Protein AF-A0A0M8RIK9-F1 (afdb_monomer)

Foldseek 3Di:
DDPPDDDDDDDDDVVVDDPVRVVVVVVVVVQQVVQVVVVHGRDDDDDPDDVVNVVVCCVPPVPPDCPVVCCVVCVPDDPDDPDPDPDDDDPDDPPDDDDDDDDDDPVD

Mean predicted aligned error: 6.51 Å

Structure (mmCIF, N/CA/C/O backbone):
data_AF-A0A0M8RIK9-F1
#
_entry.id   AF-A0A0M8RIK9-F1
#
loop_
_atom_site.group_PDB
_atom_site.id
_atom_site.type_symbol
_atom_site.label_atom_id
_atom_site.label_alt_id
_atom_site.label_comp_id
_atom_site.label_asym_id
_atom_site.label_entity_id
_atom_site.label_seq_id
_atom_site.pdbx_PDB_ins_code
_atom_site.Cartn_x
_atom_site.Cartn_y
_atom_site.Cartn_z
_atom_site.occupancy
_atom_site.B_iso_or_equiv
_atom_site.auth_seq_id
_atom_site.auth_comp_id
_atom_site.auth_asym_id
_atom_site.auth_atom_id
_atom_site.pdbx_PDB_model_num
ATOM 1 N N . CYS A 1 1 ? -36.927 -0.934 7.354 1.00 49.50 1 CYS A N 1
ATOM 2 C CA . CYS A 1 1 ? -35.835 -0.301 8.118 1.00 49.50 1 CYS A CA 1
ATOM 3 C C . CYS A 1 1 ? -35.248 -1.353 9.050 1.00 49.50 1 CYS A C 1
ATOM 5 O O . CYS A 1 1 ? -35.894 -1.667 10.039 1.00 49.50 1 CYS A O 1
ATOM 7 N N . GLY A 1 2 ? -34.122 -1.973 8.690 1.00 54.56 2 GLY A N 1
ATOM 8 C CA . GLY A 1 2 ? -33.374 -2.855 9.594 1.00 54.56 2 GLY A CA 1
ATOM 9 C C . GLY A 1 2 ? -32.336 -2.008 10.320 1.00 54.56 2 GLY A C 1
ATOM 10 O O . GLY A 1 2 ? -31.520 -1.380 9.657 1.00 54.56 2 GLY A O 1
ATOM 11 N N . GLY A 1 3 ? -32.442 -1.889 11.642 1.00 67.56 3 GLY A N 1
ATOM 12 C CA . GLY A 1 3 ? -31.655 -0.939 12.442 1.00 67.56 3 GLY A CA 1
ATOM 13 C C . GLY A 1 3 ? -30.253 -1.410 12.836 1.00 67.56 3 GLY A C 1
ATOM 14 O O . GLY A 1 3 ? -29.521 -0.620 13.421 1.00 67.56 3 GLY A O 1
ATOM 15 N N . ASP A 1 4 ? -29.880 -2.650 12.507 1.00 82.06 4 ASP A N 1
ATOM 16 C CA . ASP A 1 4 ? -28.688 -3.309 13.065 1.00 82.06 4 ASP A CA 1
ATOM 17 C C . ASP A 1 4 ? -27.593 -3.626 12.032 1.00 82.06 4 ASP A C 1
ATOM 19 O O . ASP A 1 4 ? -26.536 -4.142 12.390 1.00 82.06 4 ASP A O 1
ATOM 23 N N . GLU A 1 5 ? -27.804 -3.308 10.751 1.00 90.00 5 GLU A N 1
ATOM 24 C CA . GLU A 1 5 ? -26.805 -3.538 9.703 1.00 90.00 5 GLU A CA 1
ATOM 25 C C . GLU A 1 5 ? -26.149 -2.226 9.275 1.00 90.00 5 GLU A C 1
ATOM 27 O O . GLU A 1 5 ? -26.802 -1.209 9.038 1.00 90.00 5 GLU A O 1
ATOM 32 N N . SER A 1 6 ? -24.822 -2.233 9.186 1.00 90.25 6 SER A N 1
ATOM 33 C CA . SER A 1 6 ? -24.031 -1.090 8.736 1.00 90.25 6 SER A CA 1
ATOM 34 C C . SER A 1 6 ? -22.819 -1.572 7.954 1.00 90.25 6 SER A C 1
ATOM 36 O O . SER A 1 6 ? -22.181 -2.555 8.324 1.00 90.25 6 SER A O 1
ATOM 38 N N . VAL A 1 7 ? -22.486 -0.853 6.882 1.00 94.06 7 VAL A N 1
ATOM 39 C CA . VAL A 1 7 ? -21.296 -1.104 6.063 1.00 94.06 7 VAL A CA 1
ATOM 40 C C . VAL A 1 7 ? -20.346 0.075 6.218 1.00 94.06 7 VAL A C 1
ATOM 42 O O . VAL A 1 7 ? -20.709 1.212 5.923 1.00 94.06 7 VAL A O 1
ATOM 45 N N . LEU A 1 8 ? -19.121 -0.200 6.667 1.00 92.56 8 LEU A N 1
ATOM 46 C CA . LEU A 1 8 ? -18.039 0.778 6.698 1.00 92.56 8 LEU A CA 1
ATOM 47 C C . LEU A 1 8 ? -17.133 0.566 5.485 1.00 92.56 8 LEU A C 1
ATOM 49 O O . LEU A 1 8 ? -16.550 -0.503 5.323 1.00 92.56 8 LEU A O 1
ATOM 53 N N . VAL A 1 9 ? -16.983 1.607 4.667 1.00 95.06 9 VAL A N 1
ATOM 54 C CA . VAL A 1 9 ? -16.016 1.639 3.565 1.00 95.06 9 VAL A CA 1
ATOM 55 C C . VAL A 1 9 ? -14.918 2.633 3.912 1.00 95.06 9 VAL A C 1
ATOM 57 O O . VAL A 1 9 ? -15.187 3.814 4.121 1.00 95.06 9 VAL A O 1
ATOM 60 N N . VAL A 1 10 ? -13.676 2.152 3.955 1.00 93.31 10 VAL A N 1
ATOM 61 C CA . VAL A 1 10 ? -12.483 2.983 4.143 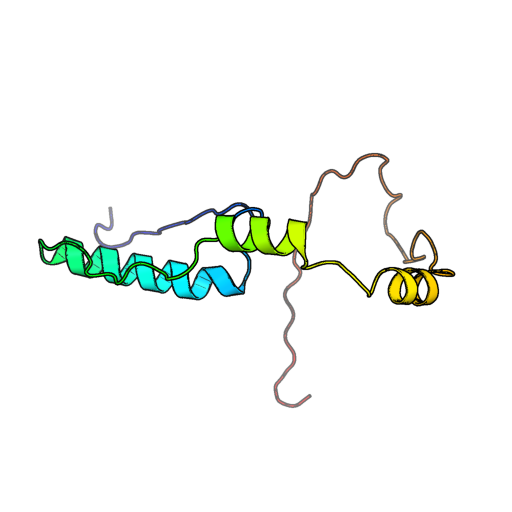1.00 93.31 10 VAL A CA 1
ATOM 62 C C . VAL A 1 10 ? -11.721 3.005 2.826 1.00 93.31 10 VAL A C 1
ATOM 64 O O . VAL A 1 10 ? -11.195 1.984 2.391 1.00 93.31 10 VAL A O 1
ATOM 67 N N . LEU A 1 11 ? -11.690 4.170 2.179 1.00 95.38 11 LEU A N 1
ATOM 68 C CA . LEU A 1 11 ? -10.958 4.383 0.935 1.00 95.38 11 LEU A CA 1
ATOM 69 C C . LEU A 1 11 ? -9.639 5.084 1.245 1.00 95.38 11 LEU A C 1
ATOM 71 O O . LEU A 1 11 ? -9.628 6.181 1.802 1.00 95.38 11 LEU A O 1
ATOM 75 N N . VAL A 1 12 ? -8.534 4.453 0.860 1.00 95.75 12 VAL A N 1
ATOM 76 C CA . VAL A 1 12 ? -7.186 4.995 1.032 1.00 95.75 12 VAL A CA 1
ATOM 77 C C . VAL A 1 12 ? -6.504 5.042 -0.325 1.00 95.75 12 VAL A C 1
ATOM 79 O O . VAL A 1 12 ? -6.526 4.069 -1.075 1.00 95.75 12 VAL A O 1
ATOM 82 N N . HIS A 1 13 ? -5.904 6.184 -0.652 1.00 97.25 13 HIS A N 1
ATOM 83 C CA . HIS A 1 13 ? -5.088 6.307 -1.853 1.00 97.25 13 HIS A CA 1
ATOM 84 C C . HIS A 1 13 ? -3.759 5.563 -1.656 1.00 97.25 13 HIS A C 1
ATOM 86 O O . HIS A 1 13 ? -3.118 5.730 -0.618 1.00 97.25 13 HIS A O 1
ATOM 92 N N . HIS A 1 14 ? -3.296 4.813 -2.663 1.00 96.44 14 HIS A N 1
ATOM 93 C CA . HIS A 1 14 ? -2.068 4.001 -2.577 1.00 96.44 14 HIS A CA 1
ATOM 94 C C . HIS A 1 14 ? -0.791 4.784 -2.230 1.00 96.44 14 HIS A C 1
ATOM 96 O O . HIS A 1 14 ? 0.182 4.203 -1.771 1.00 96.44 14 HIS A O 1
ATOM 102 N N . ILE A 1 15 ? -0.802 6.111 -2.386 1.00 97.38 15 ILE A N 1
ATOM 103 C CA . ILE A 1 15 ? 0.301 6.984 -1.944 1.00 97.38 15 ILE A CA 1
ATOM 104 C C . ILE A 1 15 ? 0.517 6.952 -0.421 1.00 97.38 15 ILE A C 1
ATOM 106 O O . ILE A 1 15 ? 1.603 7.271 0.048 1.00 97.38 15 ILE A O 1
ATOM 110 N N . ALA A 1 16 ? -0.520 6.606 0.345 1.00 96.50 16 ALA A N 1
ATOM 111 C CA . ALA A 1 16 ? -0.510 6.626 1.804 1.00 96.50 16 ALA A CA 1
ATOM 112 C C . ALA A 1 16 ? -0.517 5.223 2.432 1.00 96.50 16 ALA A C 1
ATOM 114 O O . ALA A 1 16 ? -0.320 5.112 3.640 1.00 96.50 16 ALA A O 1
ATOM 115 N N . ALA A 1 17 ? -0.779 4.168 1.650 1.00 96.00 17 ALA A N 1
ATOM 116 C CA . ALA A 1 17 ? -0.834 2.800 2.154 1.00 96.00 17 ALA A CA 1
ATOM 117 C C . ALA A 1 17 ? -0.561 1.754 1.064 1.00 96.00 17 ALA A C 1
ATOM 119 O O . ALA A 1 17 ? -1.038 1.848 -0.071 1.00 96.00 17 ALA A O 1
ATOM 120 N N . ASP A 1 18 ? 0.137 0.699 1.465 1.00 96.12 18 ASP A N 1
ATOM 121 C CA . ASP A 1 18 ? 0.314 -0.534 0.704 1.00 96.12 18 ASP A CA 1
ATOM 122 C C . ASP A 1 18 ? -0.522 -1.682 1.303 1.00 96.12 18 ASP A C 1
ATOM 124 O O . ASP A 1 18 ? -1.261 -1.511 2.277 1.00 96.12 18 ASP A O 1
ATOM 128 N N . GLY A 1 19 ? -0.409 -2.878 0.718 1.00 92.25 19 GLY A N 1
ATOM 129 C CA . GLY A 1 19 ? -1.123 -4.061 1.206 1.00 92.25 19 GLY A CA 1
ATOM 130 C C . GLY A 1 19 ? -0.740 -4.467 2.635 1.00 92.25 19 GLY A C 1
ATOM 131 O O . GLY A 1 19 ? -1.574 -5.014 3.354 1.00 92.25 19 GLY A O 1
ATOM 132 N N . TRP A 1 20 ? 0.484 -4.160 3.079 1.00 95.81 20 TRP A N 1
ATOM 133 C CA . TRP A 1 20 ? 0.934 -4.448 4.442 1.00 95.81 20 TRP A CA 1
ATOM 134 C C . TRP A 1 20 ? 0.297 -3.497 5.457 1.00 95.81 20 TRP A C 1
ATOM 136 O O . TRP A 1 20 ? -0.100 -3.911 6.546 1.00 95.81 20 TRP A O 1
ATOM 146 N N . SER A 1 21 ? 0.148 -2.229 5.080 1.00 95.50 21 SER A N 1
ATOM 147 C CA . SER A 1 21 ? -0.381 -1.147 5.911 1.00 95.50 21 SER A CA 1
ATOM 148 C C . SER A 1 21 ? -1.842 -1.364 6.323 1.00 95.50 21 SER A C 1
ATOM 150 O O . SER A 1 21 ? -2.258 -0.901 7.387 1.00 95.50 21 SER A O 1
ATOM 152 N N . LEU A 1 22 ? -2.624 -2.105 5.529 1.00 94.50 22 LEU A N 1
ATOM 153 C CA . LEU A 1 22 ? -4.048 -2.336 5.800 1.00 94.50 22 LEU A CA 1
ATOM 154 C C . LEU A 1 22 ? -4.299 -3.164 7.069 1.00 94.50 22 LEU A C 1
ATOM 156 O O . LEU A 1 22 ? -5.268 -2.907 7.782 1.00 94.50 22 LEU A O 1
ATOM 160 N N . GLY A 1 23 ? -3.427 -4.126 7.384 1.00 94.62 23 GLY A N 1
ATOM 161 C CA . GLY A 1 23 ? -3.563 -4.959 8.584 1.00 94.62 23 GLY A CA 1
ATOM 162 C C . GLY A 1 23 ? -3.455 -4.149 9.887 1.00 94.62 23 GLY A C 1
ATOM 163 O O . GLY A 1 23 ? -4.386 -4.176 10.697 1.00 94.62 23 GLY A O 1
ATOM 164 N N . PRO A 1 24 ? -2.350 -3.408 10.106 1.00 95.19 24 PRO A N 1
ATOM 165 C CA . PRO A 1 24 ? -2.209 -2.482 11.227 1.00 95.19 24 PRO A CA 1
ATOM 166 C C . PRO A 1 24 ? -3.296 -1.405 11.262 1.00 95.19 24 PRO A C 1
ATOM 168 O O . PRO A 1 24 ? -3.865 -1.180 12.325 1.00 95.19 24 PRO A O 1
ATOM 171 N N . LEU A 1 25 ? -3.652 -0.811 10.115 1.00 94.94 25 LEU A N 1
ATOM 172 C CA . LEU A 1 25 ? -4.732 0.177 10.038 1.00 94.94 25 LEU A CA 1
ATOM 173 C C . LEU A 1 25 ? -6.050 -0.389 10.583 1.00 94.94 25 LEU A C 1
ATOM 175 O O . LEU A 1 25 ? -6.696 0.241 11.419 1.00 94.94 25 LEU A O 1
ATOM 179 N N . TRP A 1 26 ? -6.441 -1.590 10.145 1.00 95.38 26 TRP A N 1
ATOM 180 C CA . TRP A 1 26 ? -7.675 -2.217 10.612 1.00 95.38 26 TRP A CA 1
ATOM 181 C C . TRP A 1 26 ? -7.633 -2.536 12.108 1.00 95.38 26 TRP A C 1
ATOM 183 O O . TRP A 1 26 ? -8.594 -2.257 12.827 1.00 95.38 26 TRP A O 1
ATOM 193 N N . ARG A 1 27 ? -6.501 -3.055 12.602 1.00 95.06 27 ARG A N 1
ATOM 194 C CA . ARG A 1 27 ? -6.293 -3.282 14.039 1.00 95.06 27 ARG A CA 1
ATOM 195 C C . ARG A 1 27 ? -6.502 -1.994 14.836 1.00 95.06 27 ARG A C 1
ATOM 197 O O . ARG A 1 27 ? -7.241 -2.007 15.818 1.00 95.06 27 ARG A O 1
ATOM 204 N N . ASP A 1 28 ? -5.874 -0.900 14.420 1.00 95.75 28 ASP A N 1
ATOM 205 C CA . ASP A 1 28 ? -5.910 0.364 15.156 1.00 95.75 28 ASP A CA 1
ATOM 206 C C . ASP A 1 28 ? -7.310 0.994 15.136 1.00 95.75 28 ASP A C 1
ATOM 208 O O . ASP A 1 28 ? -7.744 1.549 16.149 1.00 95.75 28 ASP A O 1
ATOM 212 N N . VAL A 1 29 ? -8.061 0.831 14.038 1.00 95.88 29 VAL A N 1
ATOM 213 C CA . VAL A 1 29 ? -9.481 1.217 13.955 1.00 95.88 29 VAL A CA 1
ATOM 214 C C . VAL A 1 29 ? -10.325 0.443 14.968 1.00 95.88 29 VAL A C 1
ATOM 216 O O . VAL A 1 29 ? -11.091 1.062 15.709 1.00 95.88 29 VAL A O 1
ATOM 219 N N . VAL A 1 30 ? -10.172 -0.884 15.053 1.00 95.69 30 VAL A N 1
ATOM 220 C CA . VAL A 1 30 ? -10.917 -1.712 16.020 1.00 95.69 30 VAL A CA 1
ATOM 221 C C . VAL A 1 30 ? -10.556 -1.332 17.459 1.00 95.69 30 VAL A C 1
ATOM 223 O O . VAL A 1 30 ? -11.449 -1.097 18.271 1.00 95.69 30 VAL A O 1
ATOM 226 N N . VAL A 1 31 ? -9.264 -1.171 17.768 1.00 96.75 31 VAL A N 1
ATOM 227 C CA . VAL A 1 31 ? -8.796 -0.757 19.105 1.00 96.75 31 VAL A CA 1
ATOM 228 C C . VAL A 1 31 ? -9.355 0.613 19.492 1.00 96.75 31 VAL A C 1
ATOM 230 O O . VAL A 1 31 ? -9.829 0.806 20.616 1.00 96.75 31 VAL A O 1
ATOM 233 N N . ALA A 1 32 ? -9.321 1.580 18.571 1.00 97.56 32 ALA A N 1
ATOM 234 C CA . ALA A 1 32 ? -9.887 2.901 18.803 1.00 97.56 32 ALA A CA 1
ATOM 235 C C . ALA A 1 32 ? -11.400 2.832 19.027 1.00 97.56 32 ALA A C 1
ATOM 237 O O . ALA A 1 32 ? -11.907 3.461 19.959 1.00 97.56 32 ALA A O 1
ATOM 238 N N . TYR A 1 33 ? -12.111 2.045 18.219 1.00 96.50 33 TYR A N 1
ATOM 239 C CA . TYR A 1 33 ? -13.550 1.855 18.344 1.00 96.50 33 TYR A CA 1
ATOM 240 C C . TYR A 1 33 ? -13.932 1.274 19.712 1.00 96.50 33 TYR A C 1
ATOM 242 O O . TYR A 1 33 ? -14.769 1.849 20.408 1.00 96.50 33 TYR A O 1
ATOM 250 N N . GLU A 1 34 ? -13.285 0.193 20.149 1.00 96.81 34 GLU A N 1
ATOM 251 C CA . GLU A 1 34 ? -13.559 -0.443 21.443 1.00 96.81 34 GLU A CA 1
ATOM 252 C C . GLU A 1 34 ? -13.262 0.487 22.626 1.00 96.81 34 GLU A C 1
ATOM 254 O O . GLU A 1 34 ? -14.075 0.616 23.550 1.00 96.81 34 GLU A O 1
ATOM 259 N N . ALA A 1 35 ? -12.126 1.193 22.585 1.00 97.69 35 ALA A N 1
ATOM 260 C CA . ALA A 1 35 ? -11.760 2.152 23.622 1.00 97.69 35 ALA A CA 1
ATOM 261 C C . ALA A 1 35 ? -12.826 3.247 23.752 1.00 97.69 35 ALA A C 1
ATOM 263 O O . ALA A 1 35 ? -13.325 3.498 24.855 1.00 97.69 35 ALA A O 1
ATOM 264 N N . ARG A 1 36 ? -13.238 3.830 22.619 1.00 97.56 36 ARG A N 1
ATOM 265 C CA . ARG A 1 36 ? -14.253 4.889 22.566 1.00 97.56 36 ARG A CA 1
ATOM 266 C C . ARG A 1 36 ? -15.632 4.394 22.978 1.00 97.56 36 ARG A C 1
ATOM 268 O O . ARG A 1 36 ? -16.299 5.082 23.746 1.00 97.56 36 ARG A O 1
ATOM 275 N N . ARG A 1 37 ? -16.027 3.186 22.567 1.00 97.56 37 ARG A N 1
ATOM 276 C CA . ARG A 1 37 ? -17.280 2.548 22.999 1.00 97.56 37 ARG A CA 1
ATOM 277 C C . ARG A 1 37 ? -17.331 2.368 24.519 1.00 97.56 37 ARG A C 1
ATOM 279 O O . ARG A 1 37 ? -18.397 2.474 25.110 1.00 97.56 37 ARG A O 1
ATOM 286 N N . SER A 1 38 ? -16.179 2.149 25.154 1.00 97.06 38 SER A N 1
ATOM 287 C CA . SER A 1 38 ? -16.048 2.060 26.615 1.00 97.06 38 SER A CA 1
ATOM 288 C C . SER A 1 38 ? -15.824 3.406 27.330 1.00 97.06 38 SER A C 1
ATOM 290 O O . SER A 1 38 ? -15.464 3.414 28.506 1.00 97.06 38 SER A O 1
ATOM 292 N N . GLY A 1 39 ? -15.987 4.545 26.644 1.00 97.69 39 GLY A N 1
ATOM 293 C CA . GLY A 1 39 ? -15.827 5.882 27.232 1.00 97.69 39 GLY A CA 1
ATOM 294 C C . GLY A 1 39 ? -14.379 6.292 27.524 1.00 97.69 39 GLY A C 1
ATOM 295 O O . GLY A 1 39 ? -14.145 7.221 28.292 1.00 97.69 39 GLY A O 1
ATOM 296 N N . ARG A 1 40 ? -13.390 5.611 26.931 1.00 97.50 40 ARG A N 1
ATOM 297 C CA . ARG A 1 40 ? -11.956 5.871 27.141 1.00 97.50 40 ARG A CA 1
ATOM 298 C C . ARG A 1 40 ? -11.269 6.312 25.850 1.00 97.50 40 ARG A C 1
ATOM 300 O O . ARG A 1 40 ? -11.808 6.193 24.750 1.00 97.50 40 ARG A O 1
ATOM 307 N N . ALA A 1 41 ? -10.060 6.850 25.981 1.00 95.62 41 ALA A N 1
ATOM 308 C CA . ALA A 1 41 ? -9.168 7.050 24.844 1.00 95.62 41 ALA A CA 1
ATOM 309 C C . ALA A 1 41 ? -8.394 5.764 24.521 1.00 95.62 41 ALA A C 1
ATOM 311 O O . ALA A 1 41 ? -8.075 5.015 25.449 1.00 95.62 41 ALA A O 1
ATOM 312 N N . PRO A 1 42 ? -8.090 5.493 23.236 1.00 95.31 42 PRO A N 1
ATOM 313 C CA . PRO A 1 42 ? -7.168 4.422 22.888 1.00 95.31 42 PRO A CA 1
ATOM 314 C C . PRO A 1 42 ? -5.800 4.683 23.523 1.00 95.31 42 PRO A C 1
ATOM 316 O O . 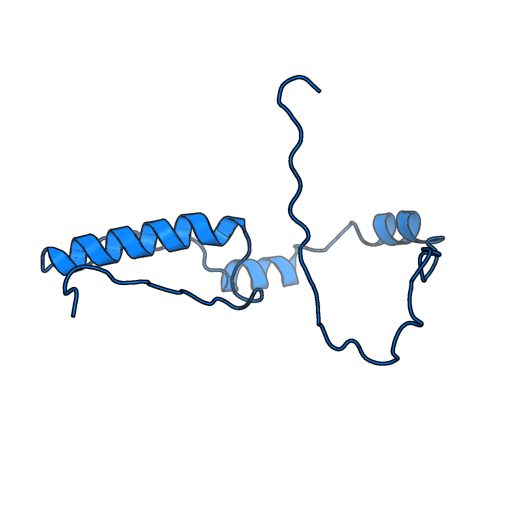PRO A 1 42 ? -5.292 5.804 23.492 1.00 95.31 42 PRO A O 1
ATOM 319 N N . ALA A 1 43 ? -5.220 3.644 24.118 1.00 92.75 43 ALA A N 1
ATOM 320 C CA . ALA A 1 43 ? -3.912 3.708 24.753 1.00 92.75 43 ALA A CA 1
ATOM 321 C C . ALA A 1 43 ? -2.853 3.185 23.778 1.00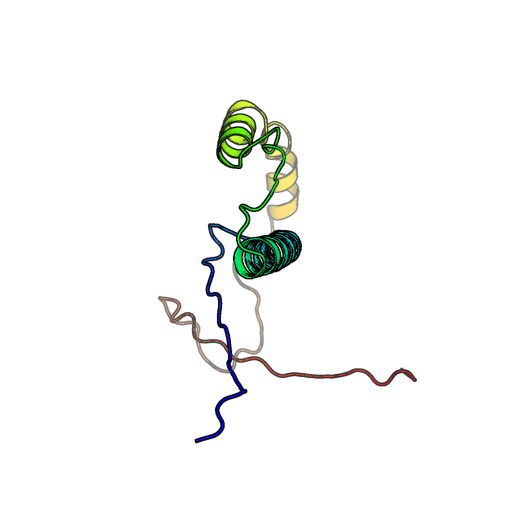 92.75 43 ALA A C 1
ATOM 323 O O . ALA A 1 43 ? -2.663 1.976 23.646 1.00 92.75 43 ALA A O 1
ATOM 324 N N . TRP A 1 44 ? -2.180 4.098 23.081 1.00 92.88 44 TRP A N 1
ATOM 325 C CA . TRP A 1 44 ? -1.123 3.765 22.128 1.00 92.88 44 TRP A CA 1
ATOM 326 C C . TRP A 1 44 ? 0.241 4.187 22.653 1.00 92.88 44 TRP A C 1
ATOM 328 O O . TRP A 1 44 ? 0.390 5.230 23.290 1.00 92.88 44 TRP A O 1
ATOM 338 N N . ARG A 1 45 ? 1.256 3.380 22.345 1.00 92.81 45 ARG A N 1
ATOM 339 C CA . ARG A 1 45 ? 2.644 3.823 22.447 1.00 92.81 45 ARG A CA 1
ATOM 340 C C . ARG A 1 45 ? 2.992 4.556 21.151 1.00 92.81 45 ARG A C 1
ATOM 342 O O . ARG A 1 45 ? 2.711 3.999 20.090 1.00 92.81 45 ARG A O 1
ATOM 349 N N . PRO A 1 46 ? 3.588 5.759 21.211 1.00 93.50 46 PRO A N 1
ATOM 350 C CA . PRO A 1 46 ? 4.060 6.441 20.014 1.00 93.50 46 PRO A CA 1
ATOM 351 C C . PRO A 1 46 ? 4.971 5.526 19.193 1.00 93.50 46 PRO A C 1
ATOM 353 O O . PRO A 1 46 ? 5.820 4.827 19.758 1.00 93.50 46 PRO A O 1
ATOM 356 N N . LEU A 1 47 ? 4.782 5.517 17.872 1.00 95.31 47 LEU A N 1
ATOM 357 C CA . LEU A 1 47 ? 5.676 4.787 16.980 1.00 95.31 47 LEU A CA 1
ATOM 358 C C . LEU A 1 47 ? 7.064 5.439 17.039 1.00 95.31 47 LEU A C 1
ATOM 360 O O . LEU A 1 47 ? 7.149 6.668 16.979 1.00 95.31 47 LEU A O 1
ATOM 364 N N . PRO A 1 48 ? 8.144 4.645 17.140 1.00 95.94 48 PRO A N 1
ATOM 365 C CA . PRO A 1 48 ? 9.501 5.181 17.231 1.00 95.94 48 PRO A CA 1
ATOM 366 C C . PRO A 1 48 ? 9.956 5.867 15.936 1.00 95.94 48 PRO A C 1
ATOM 368 O O . PRO A 1 48 ? 10.923 6.616 15.963 1.00 95.94 48 PRO A O 1
ATOM 371 N N . VAL A 1 49 ? 9.266 5.594 14.826 1.00 96.50 49 VAL A N 1
ATOM 372 C CA . VAL A 1 49 ? 9.497 6.173 13.503 1.00 96.50 49 VAL A CA 1
ATOM 373 C C . VAL A 1 49 ? 8.160 6.499 12.847 1.00 96.50 49 VAL A C 1
ATOM 375 O O . VAL A 1 49 ? 7.185 5.756 12.988 1.00 96.50 49 VAL A O 1
ATOM 378 N N . GLN A 1 50 ? 8.122 7.614 12.133 1.00 96.19 50 GLN A N 1
ATOM 379 C CA . GLN A 1 50 ? 7.042 8.023 11.245 1.00 96.19 50 GLN A CA 1
ATOM 380 C C . GLN A 1 50 ? 7.465 7.821 9.788 1.00 96.19 50 GLN A C 1
ATOM 382 O O . GLN A 1 50 ? 8.650 7.748 9.465 1.00 96.19 50 GLN A O 1
ATOM 387 N N . TYR A 1 51 ? 6.498 7.786 8.869 1.00 96.00 51 TYR A N 1
ATOM 388 C CA . TYR A 1 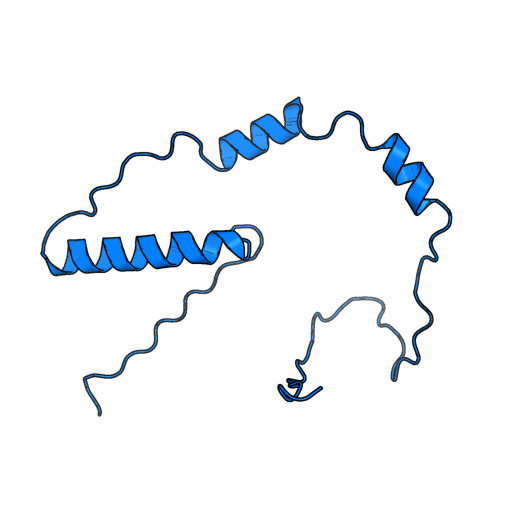51 ? 6.808 7.640 7.442 1.00 96.00 51 TYR A CA 1
ATOM 389 C C . TYR A 1 51 ? 7.664 8.800 6.897 1.00 96.00 51 TYR A C 1
ATOM 391 O O . TYR A 1 51 ? 8.467 8.607 5.990 1.00 96.00 51 TYR A O 1
ATOM 399 N N . ALA A 1 52 ? 7.551 9.997 7.485 1.00 96.50 52 ALA A N 1
ATOM 400 C CA . ALA A 1 52 ? 8.426 11.123 7.158 1.00 96.50 52 ALA A CA 1
ATOM 401 C C . ALA A 1 52 ? 9.902 10.829 7.482 1.00 96.50 52 ALA A C 1
ATOM 403 O O . ALA A 1 52 ? 10.776 11.171 6.689 1.00 96.50 52 ALA A O 1
ATOM 404 N N . ASP A 1 53 ? 10.176 10.142 8.595 1.00 96.62 53 ASP A N 1
ATOM 405 C CA . ASP A 1 53 ? 11.535 9.743 8.971 1.00 96.62 53 ASP A CA 1
ATOM 406 C C . ASP A 1 53 ? 12.093 8.726 7.968 1.00 96.62 53 ASP A C 1
ATOM 408 O O . ASP A 1 53 ? 13.244 8.830 7.547 1.00 96.62 53 ASP A O 1
ATOM 412 N N . PHE A 1 54 ? 11.251 7.785 7.521 1.00 94.44 54 PHE A N 1
ATOM 413 C CA . PHE A 1 54 ? 11.597 6.844 6.454 1.00 94.44 54 PHE A CA 1
ATOM 414 C C . PHE A 1 54 ? 11.916 7.562 5.134 1.00 94.44 54 PHE A C 1
ATOM 416 O O . PHE A 1 54 ? 12.935 7.268 4.512 1.00 94.44 54 PHE A O 1
ATOM 423 N N . ALA A 1 55 ? 11.089 8.527 4.723 1.00 94.88 55 ALA A N 1
ATOM 424 C CA . ALA A 1 55 ? 11.310 9.287 3.493 1.00 94.88 55 ALA A CA 1
ATOM 425 C C 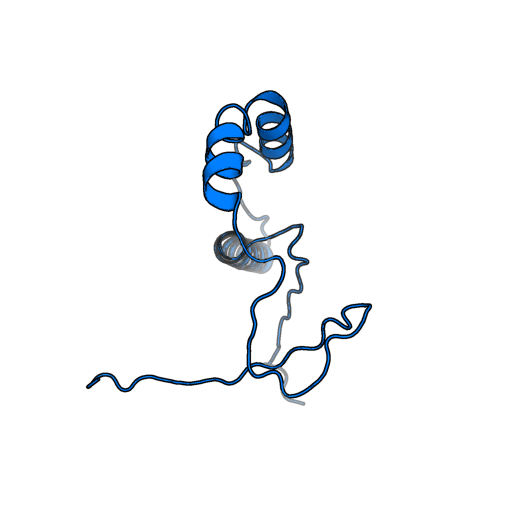. ALA A 1 55 ? 12.626 10.086 3.537 1.00 94.88 55 ALA A C 1
ATOM 427 O O . ALA A 1 55 ? 13.375 10.099 2.560 1.00 94.88 55 ALA A O 1
ATOM 428 N N . LEU A 1 56 ? 12.941 10.703 4.682 1.00 95.44 56 LEU A N 1
ATOM 429 C CA . LEU A 1 56 ? 14.210 11.404 4.893 1.00 95.44 56 LEU A CA 1
ATOM 430 C C . LEU A 1 56 ? 15.404 10.446 4.834 1.00 95.44 56 LEU A C 1
ATOM 432 O O . LEU A 1 56 ? 16.373 10.724 4.130 1.00 95.44 56 LEU A O 1
ATOM 436 N N . TRP A 1 57 ? 15.322 9.299 5.514 1.00 94.38 57 TRP A N 1
ATOM 437 C CA . TRP A 1 57 ? 16.356 8.263 5.452 1.00 94.38 57 TRP A CA 1
ATOM 438 C C . TRP A 1 57 ? 16.590 7.771 4.015 1.00 94.38 57 TRP A C 1
ATOM 440 O O . TRP A 1 57 ? 17.735 7.657 3.571 1.00 94.38 57 TRP A O 1
ATOM 450 N N . GLN A 1 58 ? 15.516 7.542 3.254 1.00 92.56 58 GLN A N 1
ATOM 451 C CA . GLN A 1 58 ? 15.612 7.058 1.879 1.00 92.56 58 GLN A CA 1
ATOM 452 C C . GLN A 1 58 ? 16.313 8.060 0.953 1.00 92.56 58 GLN A C 1
ATOM 454 O O . GLN A 1 58 ? 17.095 7.652 0.094 1.00 92.56 58 GLN A O 1
ATOM 459 N N . MET A 1 59 ? 16.045 9.357 1.127 1.00 90.75 59 MET A N 1
ATOM 460 C CA . MET A 1 59 ? 16.680 10.414 0.336 1.00 90.75 59 MET A CA 1
ATOM 461 C C . MET A 1 59 ? 18.174 10.562 0.622 1.00 90.75 59 MET A C 1
ATOM 463 O O . MET A 1 59 ? 18.924 10.901 -0.290 1.00 90.75 59 MET A O 1
ATOM 467 N N . LEU A 1 60 ? 18.593 10.351 1.872 1.00 89.81 60 LEU A N 1
ATOM 468 C CA . LEU A 1 60 ? 19.986 10.523 2.276 1.00 89.81 60 LEU A CA 1
ATOM 469 C C . LEU A 1 60 ? 20.844 9.324 1.866 1.00 89.81 60 LEU A C 1
ATOM 471 O O . LEU A 1 60 ? 21.890 9.519 1.257 1.00 89.81 60 LEU A O 1
ATOM 475 N N . ASP A 1 61 ? 20.370 8.103 2.134 1.00 83.12 61 ASP A N 1
ATOM 476 C CA . ASP A 1 61 ? 21.213 6.902 2.043 1.00 83.12 61 ASP A CA 1
ATOM 477 C C . ASP A 1 61 ? 20.545 5.707 1.335 1.00 83.12 61 ASP A C 1
ATOM 479 O O . ASP A 1 61 ? 21.223 4.775 0.903 1.00 83.12 61 ASP A O 1
ATOM 483 N N . GLY A 1 62 ? 19.216 5.695 1.192 1.00 74.38 62 GLY A N 1
ATOM 484 C CA . GLY A 1 62 ? 18.461 4.469 0.889 1.00 74.38 62 GLY A CA 1
ATOM 485 C C . GLY A 1 62 ? 18.514 3.950 -0.553 1.00 74.38 62 GLY A C 1
ATOM 486 O O . GLY A 1 62 ? 18.027 2.851 -0.807 1.00 74.38 62 GLY A O 1
ATOM 487 N N . SER A 1 63 ? 19.066 4.704 -1.507 1.00 67.38 63 SER A N 1
ATOM 488 C CA . SER A 1 63 ? 19.096 4.321 -2.936 1.00 67.38 63 SER A CA 1
ATOM 489 C C . SER A 1 63 ? 20.501 4.118 -3.513 1.00 67.38 63 SER A C 1
ATOM 491 O O . SER A 1 63 ? 20.650 3.791 -4.695 1.00 67.38 63 SER A O 1
ATOM 493 N N . ALA A 1 64 ? 21.546 4.289 -2.702 1.00 74.88 64 ALA A N 1
ATOM 494 C CA . ALA A 1 64 ? 22.917 4.177 -3.174 1.00 74.88 64 ALA A CA 1
ATOM 495 C C . ALA A 1 64 ? 23.286 2.714 -3.499 1.00 74.88 64 ALA A C 1
ATOM 497 O O . ALA A 1 64 ? 23.037 1.800 -2.717 1.00 74.88 64 ALA A O 1
ATOM 498 N N . 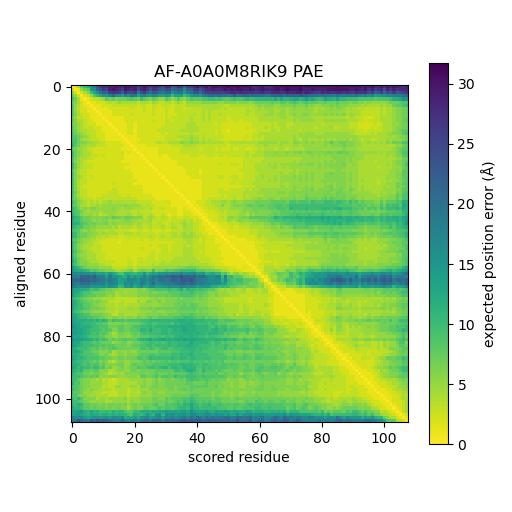GLY A 1 65 ? 23.926 2.492 -4.653 1.00 80.44 65 GLY A N 1
ATOM 499 C CA . GLY A 1 65 ? 24.692 1.265 -4.919 1.00 80.44 65 GLY A CA 1
ATOM 500 C C . GLY A 1 65 ? 24.048 0.182 -5.793 1.00 80.44 65 GLY A C 1
ATOM 501 O O . GLY A 1 65 ? 24.731 -0.783 -6.111 1.00 80.44 65 GLY A O 1
ATOM 502 N N . GLN A 1 66 ? 22.791 0.317 -6.234 1.00 89.69 66 GLN A N 1
ATOM 503 C CA . GLN A 1 66 ? 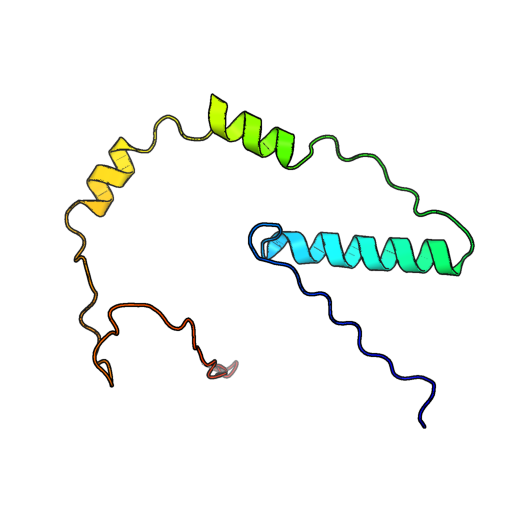22.155 -0.693 -7.113 1.00 89.69 66 GLN A CA 1
ATOM 504 C C . GLN A 1 66 ? 21.838 -0.201 -8.531 1.00 89.69 66 GLN A C 1
ATOM 506 O O . GLN A 1 66 ? 21.442 -0.985 -9.390 1.00 89.69 66 GLN A O 1
ATOM 511 N N . ALA A 1 67 ? 22.025 1.090 -8.810 1.00 90.56 67 ALA A N 1
ATOM 512 C CA . ALA A 1 67 ? 21.661 1.666 -10.103 1.00 90.56 67 ALA A CA 1
ATOM 513 C C . ALA A 1 67 ? 22.464 1.078 -11.278 1.00 90.56 67 ALA A C 1
ATOM 515 O O . ALA A 1 67 ? 21.943 0.975 -12.383 1.00 90.56 67 ALA A O 1
ATOM 516 N N . GLU A 1 68 ? 23.733 0.713 -11.072 1.00 93.44 68 GLU A N 1
ATOM 517 C CA . GLU A 1 68 ? 24.556 0.054 -12.101 1.00 93.44 68 GLU A CA 1
ATOM 518 C C . GLU A 1 68 ? 24.032 -1.330 -12.456 1.00 93.44 68 GLU A C 1
ATOM 520 O O . GLU A 1 68 ? 23.857 -1.628 -13.634 1.00 93.44 68 GLU A O 1
ATOM 525 N N . PHE A 1 69 ? 23.712 -2.124 -11.436 1.00 93.81 69 PHE A N 1
ATOM 526 C CA . PHE A 1 69 ? 23.126 -3.445 -11.605 1.00 93.81 69 PHE A CA 1
ATOM 527 C C . PHE A 1 69 ? 21.826 -3.368 -12.413 1.00 93.81 69 PHE A C 1
ATOM 529 O O . PHE A 1 69 ? 21.722 -3.984 -13.468 1.00 93.81 69 PHE A O 1
ATOM 536 N N . TRP A 1 70 ? 20.873 -2.530 -11.994 1.00 94.38 70 TRP A N 1
ATOM 537 C CA . TRP A 1 70 ? 19.585 -2.431 -12.686 1.00 94.38 70 TRP A CA 1
ATOM 538 C C . TRP A 1 70 ? 19.693 -1.855 -14.098 1.00 94.38 70 TRP A C 1
ATOM 540 O O . TRP A 1 70 ? 18.927 -2.251 -14.971 1.00 94.38 70 TRP A O 1
ATOM 550 N N . ARG A 1 71 ? 20.655 -0.961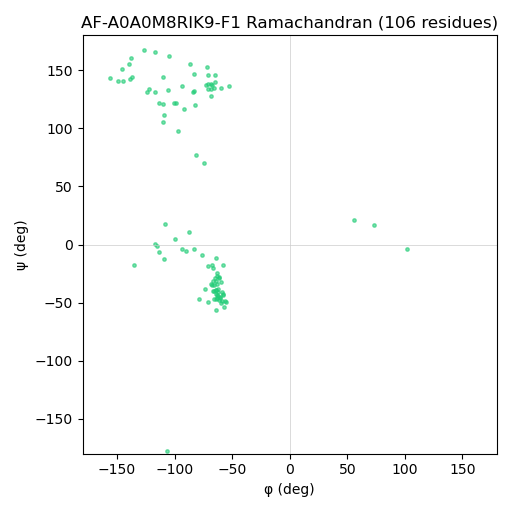 -14.362 1.00 95.06 71 ARG A N 1
ATOM 551 C CA . ARG A 1 71 ? 20.925 -0.501 -15.732 1.00 95.06 71 ARG A CA 1
ATOM 552 C C . ARG A 1 71 ? 21.417 -1.629 -16.629 1.00 95.06 71 ARG A C 1
ATOM 554 O O . ARG A 1 71 ? 21.032 -1.654 -17.790 1.00 95.06 71 ARG A O 1
ATOM 561 N N . ALA A 1 72 ? 22.263 -2.517 -16.111 1.00 96.06 72 ALA A N 1
ATOM 562 C CA . ALA A 1 72 ? 22.768 -3.656 -16.866 1.00 96.06 72 ALA A CA 1
ATOM 563 C C . ALA A 1 72 ? 21.671 -4.707 -17.098 1.00 96.06 72 ALA A C 1
ATOM 565 O O . ALA A 1 72 ? 21.442 -5.099 -18.237 1.00 96.06 72 ALA A O 1
ATOM 566 N N . GLU A 1 73 ? 20.945 -5.102 -16.049 1.00 97.06 73 GLU A N 1
ATOM 567 C CA . GLU A 1 73 ? 19.906 -6.142 -16.130 1.00 97.06 73 GLU A CA 1
ATOM 568 C C . GLU A 1 73 ? 18.723 -5.758 -17.031 1.00 97.06 73 GLU A C 1
ATOM 570 O O . GLU A 1 73 ? 18.104 -6.619 -17.652 1.00 97.06 73 GLU A O 1
ATOM 575 N N . LEU A 1 74 ? 18.391 -4.466 -17.112 1.00 95.81 74 LEU A N 1
ATOM 576 C CA . LEU A 1 74 ? 17.233 -3.978 -17.868 1.00 95.81 74 LEU A CA 1
ATOM 577 C C . LEU A 1 74 ? 17.601 -3.410 -19.252 1.00 95.81 74 LEU A C 1
ATOM 579 O O . LEU A 1 74 ? 16.721 -2.881 -19.930 1.00 95.81 74 LEU A O 1
ATOM 583 N N . ALA A 1 75 ? 18.872 -3.489 -19.669 1.00 96.12 75 ALA A N 1
ATOM 584 C CA . ALA A 1 75 ? 19.399 -2.772 -20.837 1.00 96.12 75 ALA A CA 1
ATOM 585 C C . ALA A 1 75 ? 18.683 -3.105 -22.159 1.00 96.12 75 ALA A C 1
ATOM 587 O O . ALA A 1 75 ? 18.404 -2.203 -22.946 1.00 96.12 75 ALA A O 1
ATOM 588 N N . ASP A 1 76 ? 18.361 -4.381 -22.375 1.00 94.62 76 ASP A N 1
ATOM 589 C CA . ASP A 1 76 ? 17.851 -4.894 -23.654 1.00 94.62 76 ASP A CA 1
ATOM 590 C C . ASP A 1 76 ? 16.359 -5.264 -23.603 1.00 94.62 76 ASP A C 1
ATOM 592 O O . ASP A 1 76 ? 15.854 -6.010 -24.447 1.00 94.62 76 ASP A O 1
ATOM 596 N N . LEU A 1 77 ? 15.625 -4.765 -22.600 1.00 95.06 77 LEU A N 1
ATOM 597 C CA . LEU A 1 77 ? 14.197 -5.043 -22.497 1.00 95.06 77 LEU A CA 1
ATOM 598 C C . LEU A 1 77 ? 13.409 -4.354 -23.621 1.00 95.06 77 LEU A C 1
ATOM 600 O O . LEU A 1 77 ? 13.635 -3.177 -23.919 1.00 95.06 77 LEU A O 1
ATOM 604 N N . PRO A 1 78 ? 12.428 -5.049 -24.226 1.00 93.25 78 PRO A N 1
ATOM 605 C CA . PRO A 1 78 ? 11.549 -4.425 -25.197 1.00 93.25 78 PRO A CA 1
ATOM 606 C C . PRO A 1 78 ? 10.709 -3.339 -24.516 1.00 93.25 78 PRO A C 1
ATOM 608 O O . PRO A 1 78 ? 10.200 -3.525 -23.411 1.00 93.25 78 PRO A O 1
ATOM 611 N N . GLY A 1 79 ? 10.514 -2.213 -25.205 1.00 88.69 79 GLY A N 1
ATOM 612 C CA . GLY A 1 79 ? 9.690 -1.114 -24.692 1.00 88.69 79 GLY A CA 1
ATOM 613 C C . GLY A 1 79 ? 8.200 -1.460 -24.565 1.00 88.69 79 GLY A C 1
ATOM 614 O O . GLY A 1 79 ? 7.476 -0.803 -23.818 1.00 88.69 79 GLY A O 1
ATOM 615 N N . GLU A 1 80 ? 7.733 -2.490 -25.276 1.00 90.62 80 GLU A N 1
ATOM 616 C CA . GLU A 1 80 ? 6.360 -2.987 -25.209 1.00 90.62 80 GLU A CA 1
ATOM 617 C C . GLU A 1 80 ? 6.316 -4.493 -25.486 1.00 90.62 80 GLU A C 1
ATOM 619 O O . GLU A 1 80 ? 7.041 -5.009 -26.339 1.00 90.62 80 GLU A O 1
ATOM 624 N N . LEU A 1 81 ? 5.462 -5.207 -24.751 1.00 91.44 81 LEU A N 1
ATOM 625 C CA . LEU A 1 81 ? 5.264 -6.639 -24.932 1.00 91.44 81 LEU A CA 1
ATOM 626 C C . LEU A 1 81 ? 4.261 -6.883 -26.069 1.00 91.44 81 LEU A C 1
ATOM 628 O O . LEU A 1 81 ? 3.180 -6.301 -26.083 1.00 91.44 81 LEU A O 1
ATOM 632 N N . ALA A 1 82 ? 4.585 -7.774 -27.006 1.00 89.56 82 ALA A N 1
ATOM 633 C CA . ALA A 1 82 ? 3.687 -8.135 -28.102 1.00 89.56 82 ALA A CA 1
ATOM 634 C C . ALA A 1 82 ? 2.650 -9.173 -27.638 1.00 89.56 82 ALA A C 1
ATOM 636 O O . ALA A 1 82 ? 2.782 -10.369 -27.897 1.00 89.56 82 ALA A O 1
ATOM 637 N N . LEU A 1 83 ? 1.630 -8.719 -26.909 1.00 92.31 83 LEU A N 1
ATOM 638 C CA . LEU A 1 83 ? 0.482 -9.551 -26.545 1.00 92.31 83 LEU A CA 1
ATOM 639 C C . LEU A 1 83 ? -0.586 -9.519 -27.653 1.00 92.31 83 LEU A C 1
ATOM 641 O O . LEU A 1 83 ? -0.665 -8.545 -28.407 1.00 92.31 83 LEU A O 1
ATOM 645 N N . PRO A 1 84 ? -1.440 -10.553 -27.755 1.00 94.75 84 PRO A N 1
ATOM 646 C CA . PRO A 1 84 ? -2.573 -10.566 -28.678 1.00 94.75 84 PRO A CA 1
ATOM 647 C C . PRO A 1 84 ? -3.693 -9.647 -28.162 1.00 94.75 84 PRO A C 1
ATOM 649 O O . PRO A 1 84 ? -4.723 -10.107 -27.678 1.00 94.75 84 PRO A O 1
ATOM 652 N N . TYR A 1 85 ? -3.463 -8.335 -28.202 1.00 93.06 85 TYR A N 1
ATOM 653 C CA . TYR A 1 85 ? -4.422 -7.341 -27.734 1.00 93.06 85 TYR A CA 1
ATOM 654 C C . TYR A 1 85 ? -5.663 -7.295 -28.633 1.00 93.06 85 TYR A C 1
ATOM 656 O O . TYR A 1 85 ? -5.555 -7.224 -29.855 1.00 93.06 85 TYR A O 1
ATOM 664 N N . ASP A 1 86 ? -6.845 -7.215 -28.023 1.00 96.38 86 ASP A N 1
ATOM 665 C CA . ASP A 1 86 ? -8.110 -7.074 -28.758 1.00 96.38 86 ASP A CA 1
ATOM 666 C C . ASP A 1 86 ? -8.288 -5.686 -29.402 1.00 96.38 86 ASP A C 1
ATOM 668 O O . ASP A 1 86 ? -9.155 -5.489 -30.256 1.00 96.38 86 ASP A O 1
ATOM 672 N N . ARG A 1 87 ? -7.531 -4.681 -28.938 1.00 92.06 87 ARG A N 1
ATOM 673 C CA . ARG A 1 87 ? -7.670 -3.267 -29.323 1.00 92.06 87 ARG A CA 1
ATOM 674 C C . ARG A 1 87 ? -6.310 -2.564 -29.354 1.00 92.06 87 ARG A C 1
ATOM 676 O O . ARG A 1 87 ? -5.437 -2.919 -28.563 1.00 92.06 87 ARG A O 1
ATOM 683 N N . PRO A 1 88 ? -6.136 -1.533 -30.201 1.00 90.50 88 PRO A N 1
ATOM 684 C CA . PRO A 1 88 ? -4.934 -0.707 -30.181 1.00 90.50 88 PRO A CA 1
ATOM 685 C C . PRO A 1 88 ? -4.813 0.067 -28.861 1.00 90.50 88 PRO A C 1
ATOM 687 O O . PRO A 1 88 ? -5.814 0.505 -28.286 1.00 90.50 88 PRO A O 1
ATOM 690 N N . ARG A 1 89 ? -3.576 0.268 -28.398 1.00 90.81 89 ARG A N 1
ATOM 691 C CA . ARG A 1 89 ? -3.282 1.026 -27.178 1.00 90.81 89 ARG A CA 1
ATOM 692 C C . ARG A 1 89 ? -3.595 2.520 -27.376 1.00 90.81 89 ARG A C 1
ATOM 694 O O . ARG A 1 89 ? -3.101 3.113 -28.337 1.00 90.81 89 ARG A O 1
ATOM 701 N N . PRO A 1 90 ? -4.382 3.156 -26.487 1.00 91.88 90 PRO A N 1
ATOM 702 C CA . PRO A 1 90 ? -4.644 4.588 -26.570 1.00 91.88 90 PRO A CA 1
ATOM 703 C C . PRO A 1 90 ? -3.403 5.404 -26.179 1.00 91.88 90 PRO A C 1
ATOM 705 O O . PRO A 1 90 ? -2.588 4.966 -25.368 1.00 91.88 90 PRO A O 1
ATOM 708 N N . ALA A 1 91 ? -3.291 6.626 -26.709 1.00 94.12 91 ALA A N 1
ATOM 709 C CA . ALA A 1 91 ? -2.184 7.536 -26.391 1.00 94.12 91 ALA A CA 1
ATOM 710 C C . ALA A 1 91 ? -2.166 7.977 -24.913 1.00 94.12 91 ALA A C 1
ATOM 712 O O . ALA A 1 91 ? -1.100 8.242 -24.364 1.00 94.12 91 ALA A O 1
ATOM 713 N N . ALA A 1 92 ? -3.336 8.035 -24.270 1.00 96.00 92 ALA A N 1
ATOM 714 C CA . ALA A 1 92 ? -3.482 8.305 -22.845 1.00 96.00 92 ALA A CA 1
ATOM 715 C C . ALA A 1 92 ? -4.231 7.143 -22.170 1.00 96.00 92 ALA A C 1
ATOM 717 O O . ALA A 1 92 ? -5.255 6.703 -22.703 1.00 96.00 92 ALA A O 1
ATOM 718 N N . PRO A 1 93 ? -3.753 6.639 -21.018 1.00 94.25 93 PRO A N 1
ATOM 719 C CA . PRO A 1 93 ? -4.465 5.613 -20.268 1.00 94.25 93 PRO A CA 1
ATOM 720 C C . PRO A 1 93 ? -5.755 6.188 -19.668 1.00 94.25 93 PRO A C 1
ATOM 722 O O . PRO A 1 93 ? -5.745 7.253 -19.058 1.00 94.25 93 PRO A O 1
ATOM 725 N N . ASP A 1 94 ? -6.865 5.465 -19.808 1.00 94.19 94 ASP A N 1
ATOM 726 C CA . ASP A 1 94 ? -8.146 5.809 -19.173 1.00 94.19 94 ASP A CA 1
ATOM 727 C C . ASP A 1 94 ? -8.313 5.173 -17.779 1.00 94.19 94 ASP A C 1
ATOM 729 O O . ASP A 1 94 ? -9.289 5.443 -17.079 1.00 94.19 94 ASP A O 1
ATOM 733 N N . HIS A 1 95 ? -7.353 4.327 -17.385 1.00 93.50 95 HIS A N 1
ATOM 734 C CA . HIS A 1 95 ? -7.315 3.569 -16.133 1.00 93.50 95 HIS A CA 1
ATOM 735 C C . HIS A 1 95 ? -8.540 2.672 -15.888 1.00 93.50 95 HIS A C 1
ATOM 737 O O . HIS A 1 95 ? -8.802 2.265 -14.754 1.00 93.50 95 HIS A O 1
ATOM 743 N N . ARG A 1 96 ? -9.288 2.320 -16.941 1.00 95.88 96 ARG A N 1
ATOM 744 C CA . ARG A 1 96 ? -10.425 1.403 -16.837 1.00 95.88 96 ARG A CA 1
ATOM 745 C C . ARG A 1 96 ? -9.923 -0.038 -16.863 1.00 95.88 96 ARG A C 1
ATOM 747 O O . ARG A 1 96 ? -9.326 -0.481 -17.838 1.00 95.88 96 ARG A O 1
ATOM 754 N N . GLY A 1 97 ? -10.205 -0.779 -15.796 1.00 94.19 97 GLY A N 1
ATOM 755 C CA . GLY A 1 97 ? -9.866 -2.196 -15.664 1.00 94.19 97 GLY A CA 1
ATOM 756 C C . GLY A 1 97 ? -11.075 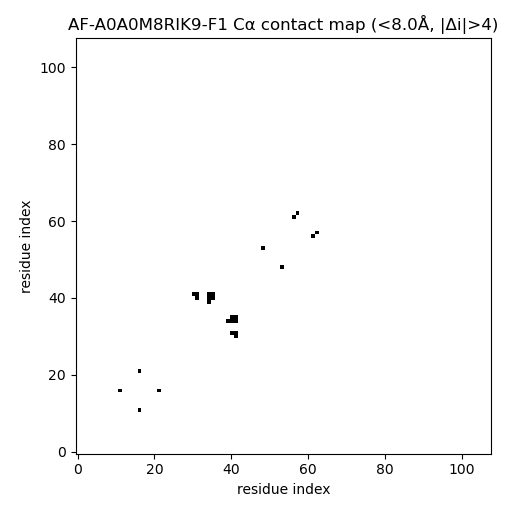-3.055 -15.305 1.00 94.19 97 GLY A C 1
ATOM 757 O O . GLY A 1 97 ? -12.128 -2.545 -14.921 1.00 94.19 97 GLY A O 1
ATOM 758 N N . ALA A 1 98 ? -10.910 -4.369 -15.423 1.00 96.31 98 ALA A N 1
ATOM 759 C CA . ALA A 1 98 ? -11.869 -5.370 -14.974 1.00 96.31 98 ALA A CA 1
ATOM 760 C C . ALA A 1 98 ? -11.123 -6.541 -14.323 1.00 96.31 98 ALA A C 1
ATOM 762 O O . ALA A 1 98 ? -9.964 -6.800 -14.645 1.00 96.31 98 ALA A O 1
ATOM 763 N N . THR A 1 99 ? -11.805 -7.260 -13.434 1.00 96.81 99 THR A N 1
ATOM 764 C CA . THR A 1 99 ? -11.260 -8.436 -12.749 1.00 96.81 99 THR A CA 1
ATOM 765 C C . THR A 1 99 ? -12.069 -9.662 -13.142 1.00 96.81 99 THR A C 1
ATOM 767 O O . THR A 1 99 ? -13.296 -9.638 -13.061 1.00 96.81 99 THR A O 1
ATOM 770 N N . VAL A 1 100 ? -11.387 -10.742 -13.529 1.00 97.12 100 VAL A N 1
ATOM 771 C CA . VAL A 1 100 ? -12.004 -12.048 -13.795 1.00 97.12 100 VAL A CA 1
ATOM 772 C C . VAL A 1 100 ? -11.566 -13.013 -12.689 1.00 97.12 100 VAL A C 1
ATOM 774 O O . VAL A 1 100 ? -10.401 -13.412 -12.669 1.00 97.12 100 VAL A O 1
ATOM 777 N N . PRO A 1 101 ? -12.441 -13.355 -11.726 1.00 95.69 101 PRO A N 1
ATOM 778 C CA . PRO A 1 101 ? -12.090 -14.295 -10.673 1.00 95.69 101 PRO A CA 1
ATOM 779 C C . PRO A 1 101 ? -11.982 -15.710 -11.246 1.00 95.69 101 PRO A C 1
ATOM 781 O O . PRO A 1 101 ? -12.833 -16.146 -12.018 1.00 95.69 101 PRO A O 1
ATOM 784 N N . PHE A 1 102 ? -10.964 -16.446 -10.818 1.00 95.44 102 PHE A N 1
ATOM 785 C CA . PHE A 1 102 ? -10.795 -17.863 -11.120 1.00 95.44 102 PHE A CA 1
ATOM 786 C C . PHE A 1 102 ? -10.324 -18.597 -9.861 1.00 95.44 102 PHE A C 1
ATOM 788 O O . PHE A 1 102 ? -9.862 -17.972 -8.902 1.00 95.44 102 PHE A O 1
ATOM 795 N N . ARG A 1 103 ? -10.495 -19.918 -9.832 1.00 94.38 103 ARG A N 1
ATOM 796 C CA . ARG A 1 103 ? -10.085 -20.783 -8.722 1.00 94.38 103 ARG A CA 1
ATOM 797 C C . ARG A 1 103 ? -9.430 -22.034 -9.289 1.00 94.38 103 ARG A C 1
ATOM 799 O O . ARG A 1 103 ? -9.854 -22.515 -10.335 1.00 94.38 103 ARG A O 1
ATOM 806 N N . TRP A 1 104 ? -8.419 -22.525 -8.586 1.00 94.06 104 TRP A N 1
ATOM 807 C CA . TRP A 1 104 ? -7.871 -23.859 -8.793 1.00 94.06 104 TRP A CA 1
ATOM 808 C C . TRP A 1 104 ? -8.561 -24.815 -7.824 1.00 94.06 104 TRP A C 1
ATOM 810 O O . TRP A 1 104 ? -8.754 -24.461 -6.656 1.00 94.06 104 TRP A O 1
ATOM 820 N N . ASP A 1 105 ? -8.938 -25.996 -8.303 1.00 93.00 105 ASP A N 1
ATOM 821 C CA . ASP A 1 105 ? -9.425 -27.058 -7.429 1.00 93.00 105 ASP A CA 1
ATOM 822 C C . ASP A 1 105 ? -8.261 -27.607 -6.602 1.00 93.00 105 ASP A C 1
ATOM 824 O O . ASP A 1 105 ? -7.131 -27.672 -7.074 1.00 93.00 105 ASP A O 1
ATOM 828 N N . ALA A 1 106 ? -8.534 -28.011 -5.361 1.00 91.25 106 ALA A N 1
ATOM 829 C CA . ALA A 1 106 ? -7.502 -28.498 -4.441 1.00 91.25 106 ALA A CA 1
ATOM 830 C C . ALA A 1 106 ? -6.818 -29.802 -4.904 1.00 91.25 106 ALA A C 1
ATOM 832 O O . ALA A 1 106 ? -5.827 -30.213 -4.309 1.00 91.25 106 ALA A O 1
ATOM 833 N N . GLU A 1 107 ? -7.378 -30.461 -5.919 1.00 89.31 107 GLU A N 1
ATOM 834 C CA . GLU A 1 107 ? -6.886 -31.715 -6.495 1.00 89.31 107 GLU A CA 1
ATOM 835 C C . GLU A 1 107 ? -5.960 -31.510 -7.713 1.00 89.31 107 GLU A C 1
ATOM 837 O O . GLU A 1 107 ? -5.439 -32.497 -8.234 1.00 89.31 107 GLU A O 1
ATOM 842 N N . LEU A 1 108 ? -5.756 -30.262 -8.164 1.00 64.50 108 LEU A N 1
ATOM 843 C CA . LEU A 1 108 ? -4.785 -29.886 -9.204 1.00 64.50 108 LEU A CA 1
ATOM 844 C C . LEU A 1 108 ? -3.404 -29.559 -8.621 1.00 64.50 108 LEU A C 1
ATOM 846 O O . LEU A 1 108 ? -3.340 -28.891 -7.564 1.00 64.50 108 LEU A O 1
#

pLDDT: mean 92.21, std 8.15, range [49.5, 97.69]

Secondary structure (DSSP, 8-state):
--SS---------TTT--TTTHHHHHHHHHHHHHHHHTTS----PPPS--HHHHHHHHHHTTTTT-HHHHHHHTTT--SS-----SSPPPSS-------------TT-

Radius of gyration: 22.95 Å; Cα contacts (8 Å, |Δi|>4): 13; chains: 1; bounding box: 60×43×57 Å

Solvent-accessible surface area (backbone atoms only — not comparable to full-atom values): 7661 Å² total; per-residue (Å²): 138,76,91,85,75,84,86,88,83,86,88,75,61,68,93,81,44,55,86,73,49,50,58,60,51,52,52,52,51,52,48,38,48,54,27,46,78,70,78,42,74,60,89,75,78,81,70,96,68,53,72,69,56,53,54,53,49,40,72,75,61,66,69,73,89,50,63,67,58,53,50,61,77,54,64,84,62,74,95,67,81,93,66,93,66,97,63,85,83,67,98,63,87,84,83,81,81,86,84,83,91,83,83,81,61,93,88,111

Sequence (108 aa):
CGGDESVLVVLVHHIAADGWSLGPLWRDVVVAYEARRSGRAPAWRPLPVQYADFALWQMLDGSAGQAEFWRAELADLPGELALPYDRPRPAAPDHRGATVPFRWDAEL